Protein AF-A0A0K8UXV3-F1 (afdb_monomer)

Solvent-accessible surface area (backbone atoms only — not comparable to full-atom values): 8127 Å² total; per-residue (Å²): 110,68,68,60,50,54,53,50,56,59,47,46,70,76,39,76,70,48,25,55,53,48,53,57,60,54,45,53,61,51,51,54,52,51,52,59,52,48,75,70,56,81,55,65,67,60,42,52,51,53,52,52,30,51,51,37,36,51,52,16,53,49,28,46,51,49,39,69,76,38,43,70,62,33,51,75,70,74,49,84,51,39,58,59,50,18,57,54,30,41,50,56,19,53,54,47,49,53,39,50,52,54,38,51,50,34,53,70,78,34,72,78,37,47,59,40,87,44,24,41,94,46,59,91,40,88,86,36,56,73,42,74,45,78,46,56,81,88,66,79,74,74,81,79,128

Secondary structure (DSSP, 8-state):
-HHHHHHHHHHHHH-HHHHHHHHHHHHHHHHHHHHHHHTT---HHHHHHHHHHHHHHHHHHHHHHHHHHSHHHHHHTT-TTHHHHHHHHHHHHHHHHHHHHHHHHHHHH-TTSEEEEEEES-TT-TTSEEEEEEEPTT-------

Structure (mmCIF, N/CA/C/O backbone):
data_AF-A0A0K8UXV3-F1
#
_entry.id   AF-A0A0K8UXV3-F1
#
loop_
_atom_site.group_PDB
_atom_site.id
_atom_site.type_symbol
_atom_site.label_atom_id
_atom_site.label_alt_id
_atom_site.label_comp_id
_atom_site.label_asym_id
_atom_site.label_entity_id
_atom_site.label_seq_id
_atom_site.pdbx_PDB_ins_code
_atom_site.Cartn_x
_atom_site.Cartn_y
_atom_site.Cartn_z
_atom_site.occupancy
_atom_site.B_iso_or_equiv
_atom_site.auth_seq_id
_atom_site.auth_comp_id
_atom_site.auth_asym_id
_atom_site.auth_atom_id
_atom_site.pdbx_PDB_model_num
ATOM 1 N N . MET A 1 1 ? 5.144 17.756 8.008 1.00 59.09 1 MET A N 1
ATOM 2 C CA . MET A 1 1 ? 4.073 17.162 7.173 1.00 59.09 1 MET A CA 1
ATOM 3 C C . MET A 1 1 ? 3.484 18.159 6.176 1.00 59.09 1 MET A C 1
ATOM 5 O O . MET A 1 1 ? 3.408 17.823 5.004 1.00 59.09 1 MET A O 1
ATOM 9 N N . PHE A 1 2 ? 3.130 19.387 6.578 1.00 71.75 2 PHE A N 1
ATOM 10 C CA . PHE A 1 2 ? 2.556 20.378 5.649 1.00 71.75 2 PHE A CA 1
ATOM 11 C C . PHE A 1 2 ? 3.561 20.886 4.593 1.00 71.75 2 PHE A C 1
ATOM 13 O O . PHE A 1 2 ? 3.283 20.847 3.400 1.00 71.75 2 PHE A O 1
ATOM 20 N N . LEU A 1 3 ? 4.781 21.252 5.010 1.00 76.12 3 LEU A N 1
ATOM 21 C CA . LEU A 1 3 ? 5.849 21.694 4.095 1.00 76.12 3 LEU A CA 1
ATOM 22 C C . LEU A 1 3 ? 6.266 20.606 3.094 1.00 76.12 3 LEU A C 1
ATOM 24 O O . LEU A 1 3 ? 6.423 20.879 1.908 1.00 76.12 3 LEU A O 1
ATOM 28 N N . SER A 1 4 ? 6.385 19.359 3.558 1.00 72.56 4 SER A N 1
ATOM 29 C CA . SER A 1 4 ? 6.681 18.210 2.697 1.00 72.56 4 SER A CA 1
ATOM 30 C C . SER A 1 4 ? 5.569 17.952 1.675 1.00 72.56 4 SER A C 1
ATOM 32 O O . SER A 1 4 ? 5.870 17.610 0.538 1.00 72.56 4 SER A O 1
ATOM 34 N N . ALA A 1 5 ? 4.300 18.164 2.044 1.00 75.62 5 ALA A N 1
ATOM 35 C CA . ALA A 1 5 ? 3.169 18.013 1.129 1.00 75.62 5 ALA A CA 1
ATOM 36 C C . ALA A 1 5 ? 3.140 19.113 0.053 1.00 75.62 5 ALA A C 1
ATOM 38 O O . ALA A 1 5 ? 2.945 18.809 -1.124 1.00 75.62 5 ALA A O 1
ATOM 39 N N . ILE A 1 6 ? 3.403 20.371 0.430 1.00 83.12 6 ILE A N 1
ATOM 40 C CA . ILE A 1 6 ? 3.497 21.497 -0.515 1.00 83.12 6 ILE A CA 1
ATOM 41 C C . ILE A 1 6 ? 4.640 21.258 -1.510 1.00 83.12 6 ILE A C 1
ATOM 43 O O . ILE A 1 6 ? 4.448 21.376 -2.720 1.00 83.12 6 ILE A O 1
ATOM 47 N N . PHE A 1 7 ? 5.811 20.858 -1.008 1.00 80.19 7 PHE A N 1
ATOM 48 C CA . PHE A 1 7 ? 6.981 20.581 -1.839 1.00 80.19 7 PHE A CA 1
ATOM 49 C C . PHE A 1 7 ? 6.746 19.404 -2.801 1.00 80.19 7 PHE A C 1
ATOM 51 O O . PHE A 1 7 ? 7.007 19.524 -3.997 1.00 80.19 7 PHE A O 1
ATOM 58 N N . ALA A 1 8 ? 6.177 18.295 -2.315 1.00 72.50 8 ALA A N 1
ATOM 59 C CA . ALA A 1 8 ? 5.816 17.145 -3.147 1.00 72.50 8 ALA A CA 1
ATOM 60 C C . ALA A 1 8 ? 4.797 17.507 -4.245 1.00 72.50 8 ALA A C 1
ATOM 62 O O . ALA A 1 8 ? 4.942 17.081 -5.393 1.00 72.50 8 ALA A O 1
ATOM 63 N N . THR A 1 9 ? 3.804 18.339 -3.916 1.00 78.44 9 THR A N 1
ATOM 64 C CA . THR A 1 9 ? 2.789 18.808 -4.874 1.00 78.44 9 THR A CA 1
ATOM 65 C C . THR A 1 9 ? 3.424 19.654 -5.978 1.00 78.44 9 THR A C 1
ATOM 67 O O . THR A 1 9 ? 3.174 19.406 -7.155 1.00 78.44 9 THR A O 1
ATOM 70 N N . GLY A 1 10 ? 4.309 20.595 -5.626 1.00 78.19 10 GLY A N 1
ATOM 71 C CA . GLY A 1 10 ? 5.023 21.415 -6.610 1.00 78.19 10 GLY A CA 1
ATOM 72 C C . GLY A 1 10 ? 5.906 20.586 -7.549 1.00 78.19 10 GLY A C 1
ATOM 73 O O . GLY A 1 10 ? 5.883 20.782 -8.763 1.00 78.19 10 GLY A O 1
ATOM 74 N N . MET A 1 11 ? 6.632 19.599 -7.013 1.00 70.56 11 MET A N 1
ATOM 75 C CA . MET A 1 11 ? 7.481 18.711 -7.818 1.00 70.56 11 MET A CA 1
ATOM 76 C C . MET A 1 11 ? 6.692 17.804 -8.773 1.00 70.56 11 MET A C 1
ATOM 78 O O . MET A 1 11 ? 7.194 17.456 -9.842 1.00 70.56 11 MET A O 1
ATOM 82 N N . SER A 1 12 ? 5.453 17.454 -8.424 1.00 66.12 12 SER A N 1
ATOM 83 C CA . SER A 1 12 ? 4.600 16.581 -9.243 1.00 66.12 12 SER A CA 1
ATOM 84 C C . SER A 1 12 ? 4.141 17.236 -10.557 1.00 66.12 12 SER A C 1
ATOM 86 O O . SER A 1 12 ? 3.736 16.531 -11.478 1.00 66.12 12 SER A O 1
ATOM 88 N N . ILE A 1 13 ? 4.250 18.566 -10.681 1.00 72.94 13 ILE A N 1
ATOM 89 C CA . ILE A 1 13 ? 3.800 19.340 -11.855 1.00 72.94 13 ILE A CA 1
ATOM 90 C C . ILE A 1 13 ? 4.914 19.512 -12.906 1.00 72.94 13 ILE A C 1
ATOM 92 O O . ILE A 1 13 ? 4.632 19.696 -14.087 1.00 72.94 13 ILE A O 1
ATOM 96 N N . TRP A 1 14 ? 6.191 19.437 -12.516 1.00 68.50 14 TRP A N 1
ATOM 97 C CA . TRP A 1 14 ? 7.295 19.872 -13.383 1.00 68.50 14 TRP A CA 1
ATOM 98 C C . TRP A 1 14 ? 7.597 18.911 -14.549 1.00 68.50 14 TRP A C 1
ATOM 100 O O . TRP A 1 14 ? 7.716 19.333 -15.701 1.00 68.50 14 TRP A O 1
ATOM 110 N N . LYS A 1 15 ? 7.730 17.608 -14.281 1.00 71.12 15 LYS A N 1
ATOM 111 C CA . LYS A 1 15 ? 7.954 16.565 -15.298 1.00 71.12 15 LYS A CA 1
ATOM 112 C C . LYS A 1 15 ? 7.303 15.254 -14.837 1.00 71.12 15 LYS A C 1
ATOM 114 O O . LYS A 1 15 ? 7.428 14.924 -13.656 1.00 71.12 15 LYS A O 1
ATOM 119 N N . PRO A 1 16 ? 6.737 14.434 -15.747 1.00 66.44 16 PRO A N 1
ATOM 120 C CA . PRO A 1 16 ? 6.142 13.138 -15.392 1.00 66.44 16 PRO A CA 1
ATOM 121 C C . PRO A 1 16 ? 7.119 12.201 -14.667 1.00 66.44 16 PRO A C 1
ATOM 123 O O . PRO A 1 16 ? 6.735 11.462 -13.765 1.00 66.44 16 PRO A O 1
ATOM 126 N N . ILE A 1 17 ? 8.405 12.283 -15.025 1.00 72.62 17 ILE A N 1
ATOM 127 C CA . ILE A 1 17 ? 9.485 11.536 -14.372 1.00 72.62 17 ILE A CA 1
ATOM 128 C C . ILE A 1 17 ? 9.627 11.923 -12.898 1.00 72.62 17 ILE A C 1
ATOM 130 O O . ILE A 1 17 ? 9.732 11.041 -12.052 1.00 72.62 17 ILE A O 1
ATOM 134 N N . VAL A 1 18 ? 9.593 13.218 -12.577 1.00 76.44 18 VAL A N 1
ATOM 135 C CA . VAL A 1 18 ? 9.758 13.697 -11.196 1.00 76.44 18 VAL A CA 1
ATOM 136 C C . VAL A 1 18 ? 8.581 13.239 -10.339 1.00 76.44 18 VAL A C 1
ATOM 138 O O . VAL A 1 18 ? 8.794 12.739 -9.239 1.00 76.44 18 VAL A O 1
ATOM 141 N N . ASN A 1 19 ? 7.359 13.307 -10.873 1.00 79.00 19 ASN A N 1
ATOM 142 C CA . ASN A 1 19 ? 6.158 12.822 -10.193 1.00 79.00 19 ASN A CA 1
ATOM 143 C C . ASN A 1 19 ? 6.282 11.350 -9.753 1.00 79.00 19 ASN A C 1
ATOM 145 O O . ASN A 1 19 ? 5.970 11.020 -8.613 1.00 79.00 19 ASN A O 1
ATOM 149 N N . ALA A 1 20 ? 6.806 10.470 -10.616 1.00 78.88 20 ALA A N 1
ATOM 150 C CA . ALA A 1 20 ? 6.982 9.057 -10.275 1.00 78.88 20 ALA A CA 1
ATOM 151 C C . ALA A 1 20 ? 7.956 8.854 -9.099 1.00 78.88 20 ALA A C 1
ATOM 153 O O . ALA A 1 20 ? 7.663 8.093 -8.178 1.00 78.88 20 ALA A O 1
ATOM 154 N N . PHE A 1 21 ? 9.085 9.570 -9.084 1.00 82.81 21 PHE A N 1
ATOM 155 C CA . PHE A 1 21 ? 10.048 9.491 -7.981 1.00 82.81 21 PHE A CA 1
ATOM 156 C C . PHE A 1 21 ? 9.487 10.058 -6.676 1.00 82.81 21 PHE A C 1
ATOM 158 O O . PHE A 1 21 ? 9.684 9.462 -5.619 1.00 82.81 21 PHE A O 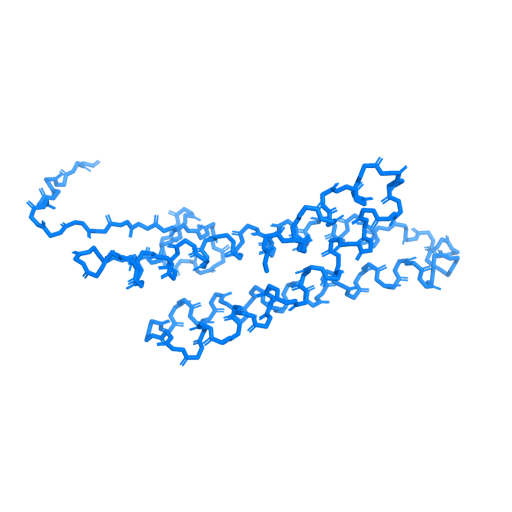1
ATOM 165 N N . VAL A 1 22 ? 8.752 11.169 -6.743 1.00 82.88 22 VAL A N 1
ATOM 166 C CA . VAL A 1 22 ? 8.087 11.758 -5.575 1.00 82.88 22 VAL A CA 1
ATOM 167 C C . VAL A 1 22 ? 7.033 10.808 -5.016 1.00 82.88 22 VAL A C 1
ATOM 169 O O . VAL A 1 22 ? 6.998 10.590 -3.807 1.00 82.88 22 VAL A O 1
ATOM 172 N N . LEU A 1 23 ? 6.223 10.187 -5.875 1.00 81.62 23 LEU A N 1
ATOM 173 C CA . LEU A 1 23 ? 5.219 9.207 -5.470 1.00 81.62 23 LEU A CA 1
ATOM 174 C C . LEU A 1 23 ? 5.858 8.006 -4.758 1.00 81.62 23 LEU A C 1
ATOM 176 O O . LEU A 1 23 ? 5.395 7.610 -3.689 1.00 81.62 23 LEU A O 1
ATOM 180 N N . MET A 1 24 ? 6.942 7.448 -5.308 1.00 85.31 24 MET A N 1
ATOM 181 C CA . MET A 1 24 ? 7.647 6.322 -4.682 1.00 85.31 24 MET A CA 1
ATOM 182 C C . MET A 1 24 ? 8.314 6.726 -3.364 1.00 85.31 24 MET A C 1
ATOM 184 O O . MET A 1 24 ? 8.211 5.999 -2.375 1.00 85.31 24 MET A O 1
ATOM 188 N N . ALA A 1 25 ? 8.929 7.910 -3.314 1.00 86.31 25 ALA A N 1
ATOM 189 C CA . ALA A 1 25 ? 9.544 8.441 -2.103 1.00 86.31 25 ALA A CA 1
ATOM 190 C C . ALA A 1 25 ? 8.515 8.695 -0.994 1.00 86.31 25 ALA A C 1
ATOM 192 O O . ALA A 1 25 ? 8.792 8.390 0.160 1.00 86.31 25 ALA A O 1
ATOM 193 N N . MET A 1 26 ? 7.326 9.203 -1.334 1.00 85.50 26 MET A N 1
ATOM 194 C CA . MET A 1 26 ? 6.219 9.416 -0.393 1.00 85.50 26 MET A CA 1
ATOM 195 C C . MET A 1 26 ? 5.515 8.113 0.004 1.00 85.50 26 MET A C 1
ATOM 197 O O . MET A 1 26 ? 4.928 8.043 1.082 1.00 85.50 26 MET A O 1
ATOM 201 N N . GLY A 1 27 ? 5.615 7.058 -0.808 1.00 87.44 27 GLY A N 1
ATOM 202 C CA . GLY A 1 27 ? 5.141 5.723 -0.447 1.00 87.44 27 GLY A CA 1
ATOM 203 C C . GLY A 1 27 ? 5.842 5.176 0.799 1.00 87.44 27 GLY A C 1
ATOM 204 O O . GLY A 1 27 ? 5.181 4.661 1.694 1.00 87.44 27 GLY A O 1
ATOM 205 N N . VAL A 1 28 ? 7.160 5.357 0.917 1.00 89.19 28 VAL A N 1
ATOM 206 C CA . VAL A 1 28 ? 7.954 4.860 2.058 1.00 89.19 28 VAL A CA 1
ATOM 207 C C . VAL A 1 28 ? 7.466 5.383 3.423 1.00 89.19 28 VAL A C 1
ATOM 209 O O . VAL A 1 28 ? 7.145 4.554 4.277 1.00 89.19 28 VAL A O 1
ATOM 212 N N . PRO A 1 29 ? 7.362 6.704 3.683 1.00 91.25 29 PRO A N 1
ATOM 213 C CA . PRO A 1 29 ? 6.869 7.205 4.961 1.00 91.25 29 PRO A CA 1
ATOM 214 C C . PRO A 1 29 ? 5.415 6.797 5.220 1.00 91.25 29 PRO A C 1
ATOM 216 O O . PRO A 1 29 ? 5.086 6.489 6.364 1.00 91.25 29 PRO A O 1
ATOM 219 N N . THR A 1 30 ? 4.569 6.713 4.186 1.00 91.19 30 THR A N 1
ATOM 220 C CA . THR A 1 30 ? 3.201 6.188 4.321 1.00 91.19 30 THR A CA 1
ATOM 221 C C . THR A 1 30 ? 3.211 4.736 4.799 1.00 91.19 30 THR A C 1
ATOM 223 O O . THR A 1 30 ? 2.523 4.402 5.759 1.00 91.19 30 THR A O 1
ATOM 226 N N . MET A 1 31 ? 4.042 3.870 4.217 1.00 92.94 31 MET A N 1
ATOM 227 C CA . MET A 1 31 ? 4.137 2.471 4.645 1.00 92.94 31 MET A CA 1
ATOM 228 C C . MET A 1 31 ? 4.727 2.328 6.054 1.00 92.94 31 MET A C 1
ATOM 230 O O . MET A 1 31 ? 4.263 1.490 6.825 1.00 92.94 31 MET A O 1
ATOM 234 N N . ILE A 1 32 ? 5.691 3.174 6.435 1.00 92.44 32 ILE A N 1
ATOM 235 C CA . ILE A 1 32 ? 6.228 3.216 7.806 1.00 92.44 32 ILE A CA 1
ATOM 236 C C . ILE A 1 32 ? 5.133 3.605 8.803 1.00 92.44 32 ILE A C 1
ATOM 238 O O . ILE A 1 32 ? 4.993 2.967 9.846 1.00 92.44 32 ILE A O 1
ATOM 242 N N . MET A 1 33 ? 4.350 4.642 8.501 1.00 93.06 33 MET A N 1
ATOM 243 C CA . MET A 1 33 ? 3.227 5.048 9.345 1.00 93.06 33 MET A CA 1
ATOM 244 C C . MET A 1 33 ? 2.181 3.933 9.447 1.00 93.06 33 MET A C 1
ATOM 246 O O . MET A 1 33 ? 1.784 3.582 10.555 1.00 93.06 33 MET A O 1
ATOM 250 N N . MET A 1 34 ? 1.808 3.317 8.323 1.00 94.12 34 MET A N 1
ATOM 251 C CA . MET A 1 34 ? 0.873 2.192 8.297 1.00 94.12 34 MET A CA 1
ATOM 252 C C . MET A 1 34 ? 1.371 1.020 9.149 1.00 94.12 34 MET A C 1
ATOM 254 O O . MET A 1 34 ? 0.598 0.451 9.913 1.00 94.12 34 MET A O 1
ATOM 258 N N . TYR A 1 35 ? 2.662 0.681 9.073 1.00 93.81 35 TYR A N 1
ATOM 259 C CA . TYR A 1 35 ? 3.259 -0.360 9.908 1.00 93.81 35 TYR A CA 1
ATOM 260 C C . TYR A 1 35 ? 3.119 -0.042 11.401 1.00 93.81 35 TYR A C 1
ATOM 262 O O . TYR A 1 35 ? 2.761 -0.920 12.181 1.00 93.81 35 TYR A O 1
ATOM 270 N N . ARG A 1 36 ? 3.353 1.211 11.813 1.00 93.81 36 ARG A N 1
ATOM 271 C CA . ARG A 1 36 ? 3.217 1.621 13.221 1.00 93.81 36 ARG A CA 1
ATOM 272 C C . ARG A 1 36 ? 1.774 1.546 13.714 1.00 93.81 36 ARG A C 1
ATOM 274 O O . ARG A 1 36 ? 1.569 1.108 14.842 1.00 93.81 36 ARG A O 1
ATOM 281 N N . GLU A 1 37 ? 0.802 1.929 12.889 1.00 93.50 37 GLU A N 1
ATOM 282 C CA . GLU A 1 37 ? -0.614 1.795 13.253 1.00 93.50 37 GLU A CA 1
ATOM 283 C C . GLU A 1 37 ? -1.053 0.327 13.290 1.00 93.50 37 GLU A C 1
ATOM 285 O O . GLU A 1 37 ? -1.708 -0.094 14.240 1.00 93.50 37 GLU A O 1
ATOM 290 N N . LEU A 1 38 ? -0.586 -0.507 12.355 1.00 93.50 38 LEU A N 1
ATOM 291 C CA . LEU A 1 38 ? -0.861 -1.949 12.351 1.00 93.50 38 LEU A CA 1
ATOM 292 C C . LEU A 1 38 ? -0.411 -2.661 13.634 1.00 93.50 38 LEU A C 1
ATOM 294 O O . LEU A 1 38 ? -1.073 -3.602 14.056 1.00 93.50 38 LEU A O 1
ATOM 298 N N . GLN A 1 39 ? 0.674 -2.216 14.275 1.00 92.12 39 GLN A N 1
ATOM 299 C CA . GLN A 1 39 ? 1.132 -2.781 15.555 1.00 92.12 39 GLN A CA 1
ATOM 300 C C . GLN A 1 39 ? 0.191 -2.470 16.732 1.00 92.12 39 GLN A C 1
ATOM 302 O O . GLN A 1 39 ? 0.258 -3.137 17.761 1.00 92.12 39 GLN A O 1
ATOM 307 N N . ARG A 1 40 ? -0.666 -1.450 16.612 1.00 90.75 40 ARG A N 1
ATOM 308 C CA . ARG A 1 40 ? -1.614 -1.033 17.662 1.00 90.75 40 ARG A CA 1
ATOM 309 C C . ARG A 1 40 ? -3.007 -1.628 17.478 1.00 90.75 40 ARG A C 1
ATOM 311 O O . ARG A 1 40 ? -3.777 -1.690 18.435 1.00 90.75 40 ARG A O 1
ATOM 318 N N . VAL A 1 41 ? -3.320 -2.059 16.260 1.00 90.94 41 VAL A N 1
ATOM 319 C CA . VAL A 1 41 ? -4.614 -2.628 15.884 1.00 90.94 41 VAL A CA 1
ATOM 320 C C . VAL A 1 41 ? -4.882 -3.921 16.646 1.00 90.94 41 VAL A C 1
ATOM 322 O O . VAL A 1 41 ? -4.066 -4.840 16.666 1.00 90.94 41 VAL A O 1
ATOM 325 N N . AR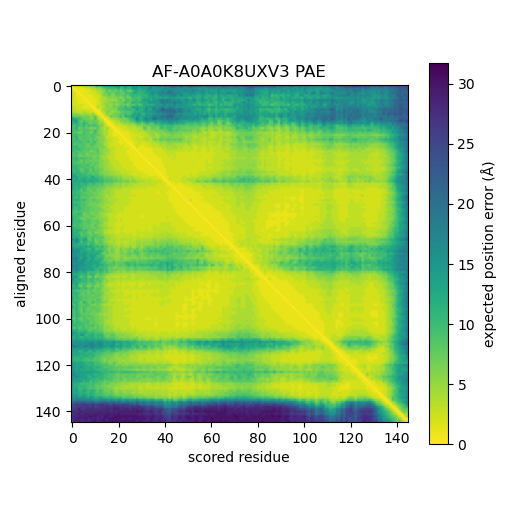G A 1 42 ? -6.081 -4.020 17.223 1.00 88.06 42 ARG A N 1
ATOM 326 C CA . ARG A 1 42 ? -6.559 -5.243 17.887 1.00 88.06 42 ARG A CA 1
ATOM 327 C C . ARG A 1 42 ? -7.273 -6.200 16.931 1.00 88.06 42 ARG A C 1
ATOM 329 O O . ARG A 1 42 ? -7.250 -7.410 17.149 1.00 88.06 42 ARG A O 1
ATOM 336 N N . ASP A 1 43 ? -7.900 -5.672 15.879 1.00 91.38 43 ASP A N 1
ATOM 337 C CA . ASP A 1 43 ? -8.616 -6.476 14.887 1.00 91.38 43 ASP A CA 1
ATOM 338 C C . ASP A 1 43 ? -7.640 -7.207 13.946 1.00 91.38 43 ASP A C 1
ATOM 340 O O . ASP A 1 43 ? -7.011 -6.626 13.057 1.00 91.38 43 ASP A O 1
ATOM 344 N N . GLN A 1 44 ? -7.556 -8.528 14.111 1.00 92.62 44 GLN A N 1
ATOM 345 C CA . GLN A 1 44 ? -6.720 -9.409 13.291 1.00 92.62 44 GLN A CA 1
ATOM 346 C C . GLN A 1 44 ? -7.050 -9.343 11.796 1.00 92.62 44 GLN A C 1
ATOM 348 O O . GLN A 1 44 ? -6.193 -9.605 10.951 1.00 92.62 44 GLN A O 1
ATOM 353 N N . ARG A 1 45 ? -8.289 -9.000 11.445 1.00 92.56 45 ARG A N 1
ATOM 354 C CA . ARG A 1 45 ? -8.722 -8.861 10.058 1.00 92.56 45 ARG A CA 1
ATOM 355 C C . ARG A 1 45 ? -8.059 -7.671 9.380 1.00 92.56 45 ARG A C 1
ATOM 357 O O . ARG A 1 45 ? -7.529 -7.799 8.277 1.00 92.56 45 ARG A O 1
ATOM 364 N N . VAL A 1 46 ? -8.053 -6.535 10.069 1.00 94.31 46 VAL A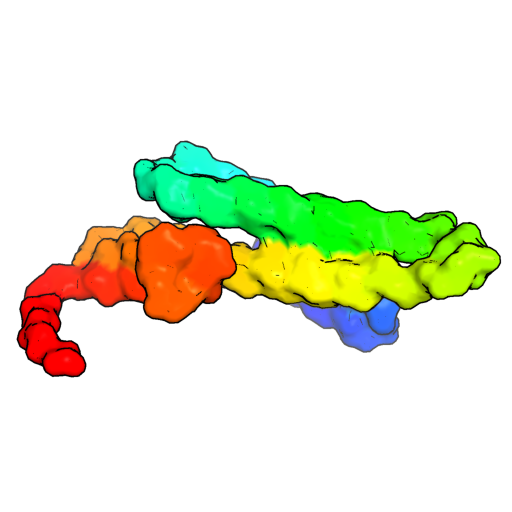 N 1
ATOM 365 C CA . VAL A 1 46 ? -7.389 -5.303 9.632 1.00 94.31 46 VAL A CA 1
ATOM 366 C C . VAL A 1 46 ? -5.882 -5.530 9.549 1.00 94.31 46 VAL A C 1
ATOM 368 O O . VAL A 1 46 ? -5.259 -5.148 8.558 1.00 94.31 46 VAL A O 1
ATOM 371 N N . TYR A 1 47 ? -5.314 -6.256 10.519 1.00 95.19 47 TYR A N 1
ATOM 372 C CA . TYR A 1 47 ? -3.903 -6.641 10.501 1.00 95.19 47 TYR A CA 1
ATOM 373 C C . TYR A 1 47 ? -3.523 -7.448 9.246 1.00 95.19 47 TYR A C 1
ATOM 375 O O . TYR A 1 47 ? -2.583 -7.092 8.530 1.00 95.19 47 TYR A O 1
ATOM 383 N N . ARG A 1 48 ? -4.290 -8.499 8.913 1.00 94.88 48 ARG A N 1
ATOM 384 C CA . ARG A 1 48 ? -4.066 -9.303 7.696 1.00 94.88 48 ARG A CA 1
ATOM 385 C C . ARG A 1 48 ? -4.207 -8.480 6.417 1.00 94.88 48 ARG A C 1
ATOM 387 O O . ARG A 1 48 ? -3.419 -8.674 5.489 1.00 94.88 48 ARG A O 1
ATOM 394 N N . LEU A 1 49 ? -5.180 -7.568 6.356 1.00 95.44 49 LEU A N 1
ATOM 395 C CA . LEU A 1 49 ? -5.349 -6.676 5.209 1.00 95.44 49 LEU A CA 1
ATOM 396 C C . LEU A 1 49 ? -4.132 -5.755 5.032 1.00 95.44 49 LEU A C 1
ATOM 398 O O . LEU A 1 49 ? -3.637 -5.618 3.916 1.00 95.44 49 LEU A O 1
ATOM 402 N N . GLY A 1 50 ? -3.604 -5.195 6.122 1.00 95.06 50 GLY A N 1
ATOM 403 C CA . GLY A 1 50 ? -2.379 -4.392 6.104 1.00 95.06 50 GLY A CA 1
ATOM 404 C C . GLY A 1 50 ? -1.147 -5.159 5.627 1.00 95.06 50 GLY A C 1
ATOM 405 O O . GLY A 1 50 ? -0.364 -4.640 4.827 1.00 95.06 50 GLY A O 1
ATOM 406 N N . LEU A 1 51 ? -0.998 -6.420 6.040 1.00 95.56 51 LEU A N 1
ATOM 407 C CA . LEU A 1 51 ? 0.095 -7.272 5.569 1.00 95.56 51 LEU A CA 1
ATOM 408 C C . LEU A 1 51 ? -0.010 -7.551 4.062 1.00 95.56 51 LEU A C 1
ATOM 410 O O . LEU A 1 51 ? 0.972 -7.393 3.337 1.00 95.56 51 LEU A O 1
ATOM 414 N N . ARG A 1 52 ? -1.208 -7.900 3.572 1.00 95.06 52 ARG A N 1
ATOM 415 C CA . ARG A 1 52 ? -1.461 -8.102 2.133 1.00 95.06 52 ARG A CA 1
ATOM 416 C C . ARG A 1 52 ? -1.214 -6.826 1.338 1.00 95.06 52 ARG A C 1
ATOM 418 O O . ARG A 1 52 ? -0.560 -6.880 0.304 1.00 95.06 52 ARG A O 1
ATOM 425 N N . CYS A 1 53 ? -1.675 -5.686 1.843 1.00 95.94 53 CYS A N 1
ATOM 426 C CA . CYS A 1 53 ? -1.421 -4.380 1.246 1.00 95.94 53 CYS A CA 1
ATOM 427 C C . CYS A 1 53 ? 0.082 -4.105 1.112 1.00 95.94 53 CYS A C 1
ATOM 429 O O . CYS A 1 53 ? 0.544 -3.679 0.056 1.00 95.94 53 CYS A O 1
ATOM 431 N N . THR A 1 54 ? 0.854 -4.406 2.160 1.00 95.38 54 THR A N 1
ATOM 432 C CA . THR A 1 54 ? 2.316 -4.261 2.151 1.00 95.38 54 THR A CA 1
ATOM 433 C C . THR A 1 54 ? 2.966 -5.171 1.118 1.00 95.38 54 THR A C 1
ATOM 435 O O . THR A 1 54 ? 3.813 -4.716 0.355 1.00 95.38 54 THR A O 1
ATOM 438 N N . ALA A 1 55 ? 2.541 -6.432 1.041 1.00 96.25 55 ALA A N 1
ATOM 439 C CA . ALA A 1 55 ? 3.051 -7.372 0.049 1.00 96.25 55 ALA A CA 1
ATOM 440 C C . ALA A 1 55 ? 2.755 -6.908 -1.388 1.00 96.25 55 ALA A C 1
ATOM 442 O O . ALA A 1 55 ? 3.660 -6.880 -2.218 1.00 96.25 55 ALA A O 1
ATOM 443 N N . VAL A 1 56 ? 1.521 -6.479 -1.675 1.00 96.31 56 VAL A N 1
ATOM 444 C CA . VAL A 1 56 ? 1.134 -5.967 -3.002 1.00 96.31 56 VAL A CA 1
ATOM 445 C C . VAL A 1 56 ? 1.918 -4.702 -3.357 1.00 96.31 56 VAL A C 1
ATOM 447 O O . VAL A 1 56 ? 2.386 -4.569 -4.485 1.00 96.31 56 VAL A O 1
ATOM 450 N N . TRP A 1 57 ? 2.124 -3.797 -2.397 1.00 96.06 57 TRP A N 1
ATOM 451 C CA . TRP A 1 57 ? 2.951 -2.608 -2.599 1.00 96.06 57 TRP A CA 1
ATOM 452 C C . TRP A 1 57 ? 4.410 -2.963 -2.921 1.00 96.06 57 TRP A C 1
ATOM 454 O O .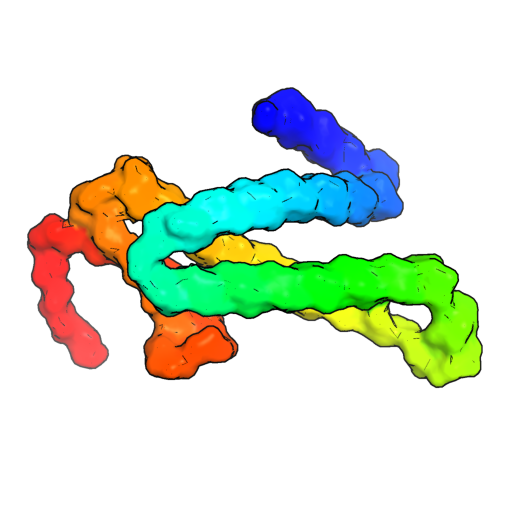 TRP A 1 57 ? 4.974 -2.401 -3.857 1.00 96.06 57 TRP A O 1
ATOM 464 N N . LEU A 1 58 ? 5.009 -3.929 -2.214 1.00 95.69 58 LEU A N 1
ATOM 465 C CA . LEU A 1 58 ? 6.370 -4.400 -2.503 1.00 95.69 58 LEU A CA 1
ATOM 466 C C . LEU A 1 58 ? 6.482 -4.997 -3.911 1.00 95.69 58 LEU A C 1
ATOM 468 O O . LEU A 1 58 ? 7.443 -4.702 -4.619 1.00 95.69 58 LEU A O 1
ATOM 472 N N . VAL A 1 59 ? 5.490 -5.784 -4.339 1.00 96.31 59 VAL A N 1
ATOM 473 C CA . VAL A 1 59 ? 5.429 -6.324 -5.708 1.00 96.31 59 VAL A CA 1
ATOM 474 C C . VAL A 1 59 ? 5.312 -5.196 -6.733 1.00 96.31 59 VAL A C 1
ATOM 476 O O . VAL A 1 59 ? 6.019 -5.219 -7.736 1.00 96.31 59 VAL A O 1
ATOM 479 N N . ALA A 1 60 ? 4.491 -4.174 -6.470 1.00 95.06 60 ALA A N 1
ATOM 480 C CA . ALA A 1 60 ? 4.405 -3.004 -7.339 1.00 95.06 60 ALA A CA 1
ATOM 481 C C . ALA A 1 60 ? 5.776 -2.319 -7.471 1.00 95.06 60 ALA A C 1
ATOM 483 O O . ALA A 1 60 ? 6.272 -2.136 -8.581 1.00 95.06 60 ALA A O 1
ATOM 484 N N . VAL A 1 61 ? 6.425 -1.990 -6.350 1.00 93.50 61 VAL A N 1
ATOM 485 C CA . VAL A 1 61 ? 7.754 -1.358 -6.346 1.00 93.50 61 VAL A CA 1
ATOM 486 C C . VAL A 1 61 ? 8.770 -2.214 -7.103 1.00 93.50 61 VAL A C 1
ATOM 488 O O . VAL A 1 61 ? 9.527 -1.684 -7.913 1.00 93.50 61 VAL A O 1
ATOM 491 N N . PHE A 1 62 ? 8.748 -3.534 -6.909 1.00 94.19 62 PHE A N 1
ATOM 492 C CA . PHE A 1 62 ? 9.595 -4.461 -7.652 1.00 94.19 62 PHE A CA 1
ATOM 493 C C . PHE A 1 62 ? 9.346 -4.385 -9.165 1.00 94.19 62 PHE A C 1
ATOM 495 O O . PHE A 1 62 ? 10.302 -4.222 -9.920 1.00 94.19 62 PHE A O 1
ATOM 502 N N . CYS A 1 63 ? 8.085 -4.429 -9.614 1.00 93.12 63 CYS A N 1
ATOM 503 C CA . CYS A 1 63 ? 7.737 -4.276 -11.030 1.00 93.12 63 CYS A CA 1
ATOM 504 C C . CYS A 1 63 ? 8.253 -2.952 -11.605 1.00 93.12 63 CYS A C 1
ATOM 506 O O . CYS A 1 63 ? 8.827 -2.955 -12.688 1.00 93.12 63 CYS A O 1
ATOM 508 N N . TRP A 1 64 ? 8.106 -1.845 -10.874 1.00 92.00 64 TRP A N 1
ATOM 509 C CA . TRP A 1 64 ? 8.559 -0.523 -11.316 1.00 92.00 64 TRP A CA 1
ATOM 510 C C . TRP A 1 64 ? 10.084 -0.421 -11.439 1.00 92.00 64 TRP A C 1
ATOM 512 O O . TRP A 1 64 ? 10.589 0.070 -12.448 1.00 92.00 64 TRP A O 1
ATOM 522 N N . ILE A 1 65 ? 10.828 -0.910 -10.438 1.00 91.94 65 ILE A N 1
ATOM 523 C CA . ILE A 1 65 ? 12.299 -0.920 -10.473 1.00 91.94 65 ILE A CA 1
ATOM 524 C C . ILE A 1 65 ? 12.782 -1.806 -11.623 1.00 91.94 65 ILE A C 1
ATOM 526 O O . ILE A 1 65 ? 13.653 -1.403 -12.392 1.00 91.94 65 ILE A O 1
ATOM 530 N N . ASN A 1 66 ? 12.207 -3.000 -11.756 1.00 91.94 66 ASN A N 1
ATOM 531 C CA . ASN A 1 66 ? 12.610 -3.981 -12.753 1.00 91.94 66 ASN A CA 1
ATOM 532 C C . ASN A 1 66 ? 12.321 -3.509 -14.191 1.00 91.94 66 ASN A C 1
ATOM 534 O O . ASN A 1 66 ? 13.170 -3.669 -15.064 1.00 91.94 66 ASN A O 1
ATOM 538 N N . ASP A 1 67 ? 11.172 -2.868 -14.420 1.00 89.06 67 ASP A N 1
ATOM 539 C CA . ASP A 1 67 ? 10.814 -2.226 -15.693 1.00 89.06 67 ASP A CA 1
ATOM 540 C C . ASP A 1 67 ? 11.838 -1.148 -16.086 1.00 89.06 67 ASP A C 1
ATOM 542 O O . ASP A 1 67 ? 12.315 -1.109 -17.216 1.00 89.06 67 ASP A O 1
ATOM 546 N N . ARG A 1 68 ? 12.256 -0.313 -15.124 1.00 87.12 68 ARG A N 1
ATOM 547 C CA . ARG A 1 68 ? 13.209 0.781 -15.361 1.00 87.12 68 ARG A CA 1
ATOM 548 C C . ARG A 1 68 ? 14.642 0.293 -15.589 1.00 87.12 68 ARG A C 1
ATOM 550 O O . ARG A 1 68 ? 15.334 0.844 -16.440 1.00 87.12 68 ARG A O 1
ATOM 557 N N . MET A 1 69 ? 15.092 -0.690 -14.809 1.00 89.94 69 MET A N 1
ATOM 558 C CA . MET A 1 69 ? 16.479 -1.177 -14.813 1.00 89.94 69 MET A CA 1
ATOM 559 C C . MET A 1 69 ? 16.767 -2.147 -15.960 1.00 89.94 69 MET A C 1
ATOM 561 O O . MET A 1 69 ? 17.887 -2.180 -16.458 1.00 89.94 69 MET A O 1
ATOM 565 N N . PHE A 1 70 ? 15.771 -2.928 -16.380 1.00 89.69 70 PHE A N 1
ATOM 566 C CA . PHE A 1 70 ? 15.937 -4.007 -17.358 1.00 89.69 70 PHE A CA 1
ATOM 567 C C . PHE A 1 70 ? 15.057 -3.818 -18.599 1.00 89.69 70 PHE A C 1
ATOM 569 O O . PHE A 1 70 ? 14.758 -4.789 -19.289 1.00 89.69 70 PHE A O 1
ATOM 576 N N . CYS A 1 71 ? 14.642 -2.580 -18.891 1.00 86.06 71 CYS A N 1
ATOM 577 C CA . CYS A 1 71 ? 13.775 -2.238 -20.025 1.00 86.06 71 CYS A CA 1
ATOM 578 C C . CYS A 1 71 ? 14.234 -2.901 -21.337 1.00 86.06 71 CYS A C 1
ATOM 580 O O . CYS A 1 71 ? 13.444 -3.563 -22.008 1.00 86.06 71 CYS A O 1
ATOM 582 N N . ASP A 1 72 ? 15.530 -2.810 -21.653 1.00 85.81 72 ASP A N 1
ATOM 583 C CA . ASP A 1 72 ? 16.095 -3.379 -22.882 1.00 85.81 72 ASP A CA 1
ATOM 584 C C . ASP A 1 72 ? 16.012 -4.913 -22.907 1.00 85.81 72 ASP A C 1
ATOM 586 O O . ASP A 1 72 ? 15.700 -5.500 -23.942 1.00 85.81 72 ASP A O 1
ATOM 590 N N . ALA A 1 73 ? 16.217 -5.573 -21.763 1.00 88.25 73 ALA A N 1
ATOM 591 C CA . ALA A 1 73 ? 16.112 -7.027 -21.647 1.00 88.25 73 ALA A CA 1
ATOM 592 C C . ALA A 1 73 ? 14.660 -7.509 -21.801 1.00 88.25 73 ALA A C 1
ATOM 594 O O . ALA A 1 73 ? 14.403 -8.479 -22.512 1.00 88.25 73 ALA A O 1
ATOM 595 N N . TRP A 1 74 ? 13.702 -6.809 -21.184 1.00 89.50 74 TRP A N 1
ATOM 596 C CA . TRP A 1 74 ? 12.273 -7.110 -21.316 1.00 89.50 74 TRP A CA 1
ATOM 597 C C . TRP A 1 74 ? 11.762 -6.854 -22.735 1.00 89.50 74 TRP A C 1
ATOM 599 O O . TRP A 1 74 ? 10.981 -7.647 -23.260 1.00 89.50 74 TRP A O 1
ATOM 609 N N . SER A 1 75 ? 12.244 -5.791 -23.381 1.00 87.56 75 SER A N 1
ATOM 610 C CA . SER A 1 75 ? 11.951 -5.494 -24.784 1.00 87.56 75 SER A CA 1
ATOM 611 C C . SER A 1 75 ? 12.518 -6.570 -25.718 1.00 87.56 75 SER A C 1
ATOM 613 O O . SER A 1 75 ? 11.809 -7.054 -26.598 1.00 87.56 75 SER A O 1
ATOM 615 N N . ALA A 1 76 ? 13.746 -7.041 -25.466 1.00 90.69 76 ALA A N 1
ATOM 616 C CA . ALA A 1 76 ? 14.385 -8.094 -26.257 1.00 90.69 76 ALA A CA 1
ATOM 617 C C . ALA A 1 76 ? 13.618 -9.430 -26.241 1.00 90.69 76 ALA A C 1
ATOM 619 O O . ALA A 1 76 ? 13.671 -10.176 -27.217 1.00 90.69 76 ALA A O 1
ATOM 620 N N . ILE A 1 77 ? 12.876 -9.723 -25.166 1.00 91.56 77 ILE A N 1
ATOM 621 C CA . ILE A 1 77 ? 12.017 -10.915 -25.062 1.00 91.56 77 ILE A CA 1
ATOM 622 C C . ILE A 1 77 ? 10.530 -10.633 -25.347 1.00 91.56 77 ILE A C 1
ATOM 624 O O . ILE A 1 77 ? 9.687 -11.488 -25.086 1.00 91.56 77 ILE A O 1
ATOM 628 N N . ASN A 1 78 ? 10.192 -9.458 -25.895 1.00 89.62 78 ASN A N 1
ATOM 629 C CA . ASN A 1 78 ? 8.823 -9.021 -26.209 1.00 89.62 78 ASN A CA 1
ATOM 630 C C . ASN A 1 78 ? 7.864 -8.984 -24.997 1.00 89.62 78 ASN A C 1
ATOM 632 O O . ASN A 1 78 ? 6.674 -9.279 -25.124 1.00 89.62 78 ASN A O 1
ATOM 636 N N . PHE A 1 79 ? 8.359 -8.593 -23.818 1.00 88.75 79 PHE A N 1
ATOM 637 C CA . PHE A 1 79 ? 7.579 -8.518 -22.576 1.00 88.75 79 PHE A CA 1
ATOM 638 C C . PHE A 1 79 ? 7.498 -7.093 -21.974 1.00 88.75 79 PHE A C 1
ATOM 640 O O . PHE A 1 79 ? 7.957 -6.861 -20.857 1.00 88.75 79 PHE A O 1
ATOM 647 N N . PRO A 1 80 ? 6.875 -6.105 -22.646 1.00 86.56 80 PRO A N 1
ATOM 648 C CA . PRO A 1 80 ? 6.761 -4.730 -22.140 1.00 86.56 80 PRO A CA 1
ATOM 649 C C . PRO A 1 80 ? 5.578 -4.526 -21.162 1.00 86.56 80 PRO A C 1
ATOM 651 O O . PRO A 1 80 ? 4.933 -3.480 -21.165 1.00 86.56 80 PRO A O 1
ATOM 654 N N . TYR A 1 81 ? 5.232 -5.529 -20.344 1.00 88.38 81 TYR A N 1
ATOM 655 C CA . TYR A 1 81 ? 4.016 -5.505 -19.507 1.00 88.38 81 TYR A CA 1
ATOM 656 C C . TYR A 1 81 ? 4.256 -5.122 -18.042 1.00 88.38 81 TYR A C 1
ATOM 658 O O . TYR A 1 81 ? 3.298 -4.851 -17.316 1.00 88.38 81 TYR A O 1
ATOM 666 N N . LEU A 1 82 ? 5.513 -5.070 -17.592 1.00 89.44 82 LEU A N 1
ATOM 667 C CA . LEU A 1 82 ? 5.851 -4.798 -16.190 1.00 89.44 82 LEU A CA 1
ATOM 668 C C . LEU A 1 82 ? 5.347 -3.438 -15.712 1.00 89.44 82 LEU A C 1
ATOM 670 O O . LEU A 1 82 ? 4.802 -3.344 -14.612 1.00 89.44 82 LEU A O 1
ATOM 674 N N . HIS A 1 83 ? 5.448 -2.412 -16.557 1.00 89.25 83 HIS A N 1
ATOM 675 C CA . HIS A 1 83 ? 4.851 -1.112 -16.279 1.00 89.25 83 HIS A CA 1
ATOM 676 C C . HIS A 1 83 ? 3.329 -1.193 -16.070 1.00 89.25 83 HIS A C 1
ATOM 678 O O . HIS A 1 83 ? 2.785 -0.587 -15.148 1.00 89.25 83 HIS A O 1
ATOM 684 N N . GLY A 1 84 ? 2.626 -1.975 -16.896 1.00 90.56 84 GLY A N 1
ATOM 685 C CA . GLY A 1 84 ? 1.187 -2.207 -16.750 1.00 90.56 84 GLY A CA 1
ATOM 686 C C . GLY A 1 84 ? 0.845 -2.918 -15.439 1.00 90.56 84 GLY A C 1
ATOM 687 O O . GLY A 1 84 ? -0.077 -2.513 -14.732 1.00 90.56 84 GLY A O 1
ATOM 688 N N . PHE A 1 85 ? 1.633 -3.926 -15.060 1.00 93.69 85 PHE A N 1
ATOM 689 C CA . PHE A 1 85 ? 1.479 -4.601 -13.772 1.00 93.69 85 PHE A CA 1
ATOM 690 C C . PHE A 1 85 ? 1.722 -3.672 -12.586 1.00 93.69 85 PHE A C 1
ATOM 692 O O . PHE A 1 85 ? 0.979 -3.749 -11.607 1.00 93.69 85 PHE A O 1
ATOM 699 N N . TRP A 1 86 ? 2.686 -2.752 -12.683 1.00 94.06 86 TRP A N 1
ATOM 700 C CA . TRP A 1 86 ? 2.875 -1.731 -11.657 1.00 94.06 86 TRP A CA 1
ATOM 701 C C . TRP A 1 86 ? 1.594 -0.928 -11.412 1.00 94.06 86 TRP A C 1
ATOM 703 O O . TRP A 1 86 ? 1.179 -0.833 -10.259 1.00 94.06 86 TRP A O 1
ATOM 713 N N . HIS A 1 87 ? 0.931 -0.422 -12.463 1.00 93.19 87 HIS A N 1
ATOM 714 C CA . HIS A 1 87 ? -0.325 0.339 -12.331 1.00 93.19 87 HIS A CA 1
ATOM 715 C C . HIS A 1 87 ? -1.424 -0.457 -11.620 1.00 93.19 87 HIS A C 1
ATOM 717 O O . HIS A 1 87 ? -2.122 0.077 -10.760 1.00 93.19 87 HIS A O 1
ATO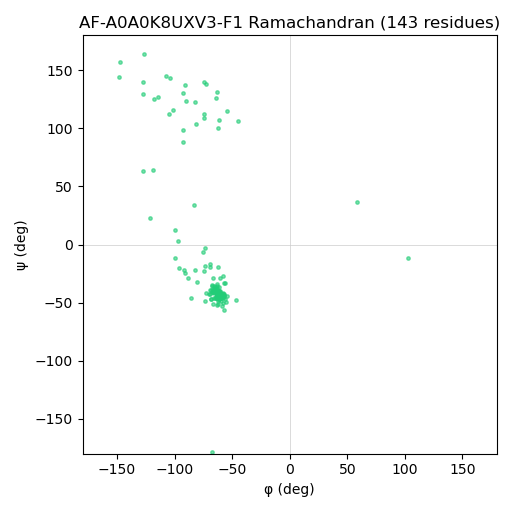M 723 N N . ILE A 1 88 ? -1.560 -1.746 -11.937 1.00 95.50 88 ILE A N 1
ATOM 724 C CA . ILE A 1 88 ? -2.573 -2.613 -11.320 1.00 95.50 88 ILE A CA 1
ATOM 725 C C . ILE A 1 88 ? -2.265 -2.822 -9.833 1.00 95.50 88 ILE A C 1
ATOM 727 O O . ILE A 1 88 ? -3.126 -2.602 -8.978 1.00 95.50 88 ILE A O 1
ATOM 731 N N . PHE A 1 89 ? -1.036 -3.221 -9.502 1.00 96.00 89 PHE A N 1
ATOM 732 C CA . PHE A 1 89 ? -0.666 -3.506 -8.118 1.00 96.00 89 PHE A CA 1
ATOM 733 C C . PHE A 1 89 ? -0.654 -2.244 -7.255 1.00 96.00 89 PHE A C 1
ATOM 735 O O . PHE A 1 89 ? -1.151 -2.274 -6.128 1.00 96.00 89 PHE A O 1
ATOM 742 N N . ILE A 1 90 ? -0.153 -1.119 -7.775 1.00 94.62 90 ILE A N 1
ATOM 743 C CA . ILE A 1 90 ? -0.132 0.134 -7.019 1.00 94.62 90 ILE A CA 1
ATOM 744 C C . ILE A 1 90 ? -1.544 0.667 -6.781 1.00 94.62 90 ILE A C 1
ATOM 746 O O . ILE A 1 90 ? -1.807 1.179 -5.698 1.00 94.62 90 ILE A O 1
ATOM 750 N N . PHE A 1 91 ? -2.471 0.487 -7.728 1.00 94.88 91 PHE A N 1
ATOM 751 C CA . PHE A 1 91 ? -3.877 0.842 -7.542 1.00 94.88 91 PHE A CA 1
ATOM 752 C C . PHE A 1 91 ? -4.517 0.031 -6.409 1.00 94.88 91 PHE A C 1
ATOM 754 O O . PHE A 1 91 ? -5.125 0.606 -5.504 1.00 94.88 91 PHE A O 1
ATOM 761 N N . ILE A 1 92 ? -4.326 -1.294 -6.410 1.00 95.38 92 ILE A N 1
ATOM 762 C CA . ILE A 1 92 ? -4.848 -2.182 -5.359 1.00 95.38 92 ILE A CA 1
ATOM 763 C C . ILE A 1 92 ? -4.260 -1.807 -3.993 1.00 95.38 92 ILE A C 1
ATOM 765 O O . ILE A 1 92 ? -4.996 -1.700 -3.006 1.00 95.38 92 ILE A O 1
ATOM 769 N N . ALA A 1 93 ? -2.946 -1.577 -3.927 1.00 95.25 93 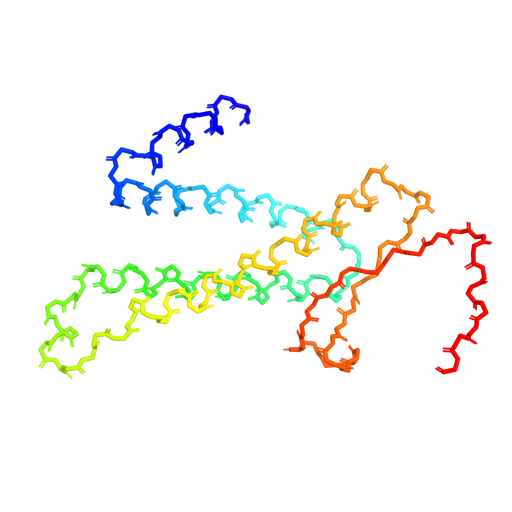ALA A N 1
ATOM 770 C CA . ALA A 1 93 ? -2.278 -1.157 -2.702 1.00 95.25 93 ALA A CA 1
ATOM 771 C C . ALA A 1 93 ? -2.804 0.202 -2.219 1.00 95.25 93 ALA A C 1
ATOM 773 O O . ALA A 1 93 ? -3.236 0.310 -1.077 1.00 95.25 93 ALA A O 1
ATOM 774 N N . ALA A 1 94 ? -2.843 1.220 -3.081 1.00 94.38 94 ALA A N 1
ATOM 775 C CA . ALA A 1 94 ? -3.284 2.567 -2.724 1.00 94.38 94 ALA A CA 1
ATOM 776 C C . ALA A 1 94 ? -4.736 2.596 -2.226 1.00 94.38 94 ALA A C 1
ATOM 778 O O . ALA A 1 94 ? -5.025 3.229 -1.209 1.00 94.38 94 ALA A O 1
ATOM 779 N N . TYR A 1 95 ? -5.637 1.867 -2.891 1.00 95.88 95 TYR A N 1
ATOM 780 C CA . TYR A 1 95 ? -7.018 1.716 -2.435 1.00 95.88 95 TYR A CA 1
ATOM 781 C C . TYR A 1 95 ? -7.084 1.078 -1.042 1.00 95.88 95 TYR A C 1
ATOM 783 O O . TYR A 1 95 ? -7.771 1.572 -0.150 1.00 95.88 95 TYR A O 1
ATOM 791 N N . THR A 1 96 ? -6.322 0.006 -0.827 1.00 95.56 96 THR A N 1
ATOM 792 C CA . THR A 1 96 ? -6.310 -0.704 0.456 1.00 95.56 96 THR A CA 1
ATOM 793 C C . THR A 1 96 ? -5.721 0.157 1.577 1.00 95.56 96 THR A C 1
ATOM 795 O O . THR A 1 96 ? -6.279 0.193 2.673 1.00 95.56 96 THR A O 1
ATOM 798 N N . VAL A 1 97 ? -4.648 0.908 1.298 1.00 95.44 97 VAL A N 1
ATOM 799 C CA . VAL A 1 97 ? -4.077 1.903 2.219 1.00 95.44 97 VAL A CA 1
ATOM 800 C C . VAL A 1 97 ? -5.144 2.918 2.623 1.00 95.44 97 VAL A C 1
ATOM 802 O O . VAL A 1 97 ? -5.311 3.172 3.812 1.00 95.44 97 VAL A O 1
ATOM 805 N N . LEU A 1 98 ? -5.912 3.460 1.673 1.00 95.69 98 LEU A N 1
ATOM 806 C CA . LEU A 1 98 ? -6.969 4.431 1.972 1.00 95.69 98 LEU A CA 1
ATOM 807 C C . LEU A 1 98 ? -8.005 3.868 2.957 1.00 95.69 98 LEU A C 1
ATOM 809 O O . LEU A 1 98 ? -8.367 4.537 3.923 1.00 95.69 98 LEU A O 1
ATOM 813 N N . VAL A 1 99 ? -8.446 2.626 2.744 1.00 96.12 99 VAL A N 1
ATOM 814 C CA . VAL A 1 99 ? -9.401 1.940 3.628 1.00 96.12 99 VAL A CA 1
ATOM 815 C C . VAL A 1 99 ? -8.815 1.736 5.029 1.00 96.12 99 VAL A C 1
ATOM 817 O O . VAL A 1 99 ? -9.504 1.983 6.018 1.00 96.12 99 VAL A O 1
ATOM 820 N N . LEU A 1 100 ? -7.543 1.336 5.131 1.00 95.75 100 LEU A N 1
ATOM 821 C CA . LEU A 1 100 ? -6.849 1.156 6.411 1.00 95.75 100 LEU A CA 1
ATOM 822 C C . LEU A 1 100 ? -6.697 2.477 7.173 1.00 95.75 100 LEU A C 1
ATOM 824 O O . LEU A 1 100 ? -7.010 2.538 8.356 1.00 95.75 100 LEU A O 1
ATOM 828 N N . TYR A 1 101 ? -6.288 3.554 6.502 1.00 95.31 101 TYR A N 1
ATOM 829 C CA . TYR A 1 101 ? -6.177 4.867 7.140 1.00 95.31 101 TYR A CA 1
ATOM 830 C C . TYR A 1 101 ? -7.532 5.427 7.563 1.00 95.31 101 TYR A C 1
ATOM 832 O O . TYR A 1 101 ? -7.628 6.041 8.622 1.00 95.31 101 TYR A O 1
ATOM 840 N N . ALA A 1 102 ? -8.587 5.187 6.784 1.00 94.50 102 ALA A N 1
ATOM 841 C CA . ALA A 1 102 ? -9.938 5.555 7.183 1.00 94.50 102 ALA A CA 1
ATOM 842 C C . ALA A 1 102 ? -10.400 4.757 8.417 1.00 94.50 102 ALA A C 1
ATOM 844 O O . ALA A 1 102 ? -11.064 5.313 9.291 1.00 94.50 102 ALA A O 1
ATOM 845 N N . TYR A 1 103 ? -10.011 3.481 8.526 1.00 94.81 103 TYR A N 1
ATOM 846 C CA . TYR A 1 103 ? -10.244 2.672 9.723 1.00 94.81 103 TYR A CA 1
ATOM 847 C C . TYR A 1 103 ? -9.509 3.258 10.939 1.00 94.81 103 TYR A C 1
ATOM 849 O O . TYR A 1 103 ? -10.153 3.529 11.953 1.00 94.81 103 TYR A O 1
ATOM 857 N N . PHE A 1 104 ? -8.200 3.519 10.822 1.00 93.81 104 PHE A N 1
ATOM 858 C CA . PHE A 1 104 ? -7.394 4.079 11.916 1.00 93.81 104 PHE A CA 1
ATOM 859 C C . PHE A 1 104 ? -7.916 5.443 12.361 1.00 93.81 104 PHE A C 1
ATOM 861 O O . PHE A 1 104 ? -8.059 5.676 13.552 1.00 93.81 104 PHE A O 1
ATOM 868 N N . TYR A 1 105 ? -8.289 6.308 11.415 1.00 92.94 105 TYR A N 1
ATOM 869 C CA . TYR A 1 105 ? -8.847 7.625 11.711 1.00 92.94 105 TYR A CA 1
ATOM 870 C C . TYR A 1 105 ? -10.112 7.546 12.573 1.00 92.94 105 TYR A C 1
ATOM 872 O O . TYR A 1 105 ? -10.250 8.282 13.545 1.00 92.94 105 TYR A O 1
ATOM 880 N N . VAL A 1 106 ? -11.047 6.649 12.244 1.00 91.81 106 VAL A N 1
ATOM 881 C CA . VAL A 1 106 ? -12.272 6.488 13.043 1.00 91.81 106 VAL A CA 1
ATOM 882 C C . VAL A 1 106 ? -11.949 5.891 14.413 1.00 91.81 106 VAL A C 1
ATOM 884 O O . VAL A 1 106 ? -12.525 6.326 15.404 1.00 91.81 106 VAL A O 1
ATOM 887 N N . GLU A 1 107 ? -11.028 4.929 14.480 1.00 89.88 107 GLU A N 1
ATOM 888 C CA . GLU A 1 107 ? -10.612 4.305 15.741 1.00 89.88 107 GLU A CA 1
ATOM 889 C C . GLU A 1 107 ? -9.953 5.312 16.699 1.00 89.88 107 GLU A C 1
ATOM 891 O O . GLU A 1 107 ? -10.222 5.270 17.899 1.00 89.88 107 GLU A O 1
ATOM 896 N N . THR A 1 108 ? -9.135 6.238 16.186 1.00 88.94 108 THR A N 1
ATOM 897 C CA . THR A 1 108 ? -8.411 7.219 17.008 1.00 88.94 108 THR A CA 1
ATOM 898 C C . THR A 1 108 ? -9.226 8.473 17.313 1.00 88.94 108 THR A C 1
ATOM 900 O O . THR A 1 108 ? -9.254 8.912 18.461 1.00 88.94 108 THR A O 1
ATOM 903 N N . GLU A 1 109 ? -9.899 9.056 16.317 1.00 89.50 109 GLU A N 1
ATOM 904 C CA . GLU A 1 109 ? -10.559 10.366 16.448 1.00 89.50 109 GLU A CA 1
ATOM 905 C C . GLU A 1 109 ? -12.024 10.264 16.886 1.00 89.50 109 GLU A C 1
ATOM 907 O O . GLU A 1 109 ? -12.600 11.223 17.400 1.00 89.50 109 GLU A O 1
ATOM 912 N N . LEU A 1 110 ? -12.665 9.111 16.676 1.00 87.31 110 LEU A N 1
ATOM 913 C CA . LEU A 1 110 ? -14.091 8.919 16.934 1.00 87.31 110 LEU A CA 1
ATOM 914 C C . LEU A 1 110 ? -14.325 7.693 17.828 1.00 87.31 110 LEU A C 1
ATOM 916 O O . LEU A 1 110 ? -15.040 6.785 17.414 1.00 87.31 110 LEU A O 1
ATOM 920 N N . PRO A 1 111 ? -13.832 7.674 19.083 1.00 77.19 111 PRO A N 1
ATOM 921 C CA . PRO A 1 111 ? -13.930 6.505 19.966 1.00 77.19 111 PRO A CA 1
ATOM 922 C C . PRO A 1 111 ? -15.373 6.105 20.307 1.00 77.19 111 PRO A C 1
ATOM 924 O O . PRO A 1 111 ? -15.633 4.973 20.709 1.00 77.19 111 PRO A O 1
ATOM 927 N N . GLN A 1 112 ? -16.336 7.018 20.136 1.00 82.06 112 GLN A N 1
ATOM 928 C CA . GLN A 1 112 ? -17.755 6.686 20.269 1.00 82.06 112 GLN A CA 1
ATOM 929 C C . GLN A 1 112 ? -18.290 5.872 19.087 1.00 82.06 112 GLN A C 1
ATOM 931 O O . GLN A 1 112 ? -19.332 5.244 19.210 1.00 82.06 112 GLN A O 1
ATOM 936 N N . ARG A 1 113 ? -17.616 5.865 17.936 1.00 83.19 113 ARG A N 1
ATOM 937 C CA . ARG A 1 113 ? -17.995 5.084 16.758 1.00 83.19 113 ARG A CA 1
ATOM 938 C C . ARG A 1 113 ? -17.084 3.872 16.641 1.00 83.19 113 ARG A C 1
ATOM 940 O O . ARG A 1 113 ? -15.896 3.943 16.915 1.00 83.19 113 ARG A O 1
ATOM 947 N N . GLN A 1 114 ? -17.643 2.751 16.201 1.00 86.31 114 GLN A N 1
ATOM 948 C CA . GLN A 1 114 ? -16.858 1.537 15.984 1.00 86.31 114 GLN A CA 1
ATOM 949 C C . GLN A 1 114 ? -16.638 1.332 14.483 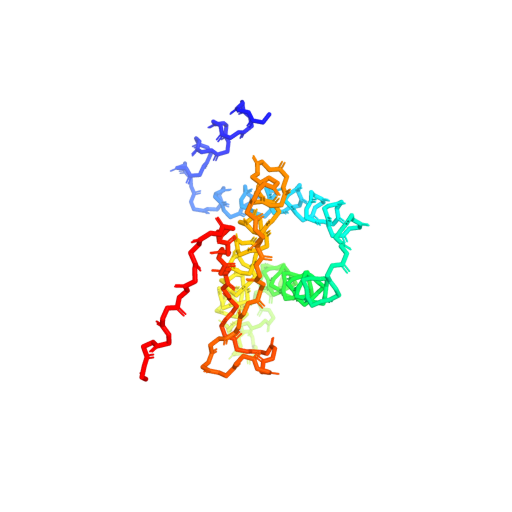1.00 86.31 114 GLN A C 1
ATOM 951 O O . GLN A 1 114 ? -17.618 1.078 13.767 1.00 86.31 114 GLN A O 1
ATOM 956 N N . PRO A 1 115 ? -15.394 1.453 13.982 1.00 91.94 115 PRO A N 1
ATOM 957 C CA . PRO A 1 115 ? -15.091 1.077 12.614 1.00 91.94 115 PRO A CA 1
ATOM 958 C C . PRO A 1 115 ? -15.105 -0.448 12.489 1.00 91.94 115 PRO A C 1
ATOM 960 O O . PRO A 1 115 ? -14.617 -1.173 13.350 1.00 91.94 115 PRO A O 1
ATOM 963 N N . MET A 1 116 ? -15.684 -0.946 11.404 1.00 91.81 116 MET A N 1
ATOM 964 C CA . MET A 1 116 ? -15.686 -2.363 11.060 1.00 91.81 116 MET A CA 1
ATOM 965 C C . MET A 1 116 ? -15.178 -2.532 9.636 1.00 91.81 116 MET A C 1
ATOM 967 O O . MET A 1 116 ? -15.697 -1.903 8.712 1.00 91.81 116 MET A O 1
ATOM 971 N N . LEU A 1 117 ? -14.208 -3.421 9.446 1.00 93.75 117 LEU A N 1
ATOM 972 C CA . LEU A 1 117 ? -13.735 -3.792 8.119 1.00 93.75 117 LEU A CA 1
ATOM 973 C C . LEU A 1 117 ? -14.658 -4.851 7.502 1.00 93.75 117 LEU A C 1
ATOM 975 O O . LEU A 1 117 ? -14.845 -5.937 8.066 1.00 93.75 117 LEU A O 1
ATOM 979 N N . LYS A 1 118 ? -15.220 -4.544 6.331 1.00 93.75 118 LYS A N 1
ATOM 980 C CA . LYS A 1 118 ? -16.085 -5.443 5.558 1.00 93.75 118 LYS A CA 1
ATOM 981 C C . LYS A 1 118 ? -15.589 -5.611 4.125 1.00 93.75 118 LYS A C 1
ATOM 983 O O . LYS A 1 118 ? -14.771 -4.829 3.651 1.00 93.75 118 LYS A O 1
ATOM 988 N N . TYR A 1 119 ? -16.095 -6.647 3.459 1.00 94.00 119 TYR A N 1
ATOM 989 C CA . TYR A 1 119 ? -15.733 -6.985 2.083 1.00 94.00 119 TYR A CA 1
ATOM 990 C C . TYR A 1 119 ? -16.974 -7.145 1.208 1.00 94.00 119 TYR A C 1
ATOM 992 O O . TYR A 1 119 ? -17.984 -7.709 1.633 1.00 94.00 119 TYR A O 1
ATOM 1000 N N . TRP A 1 120 ? -16.893 -6.644 -0.021 1.00 92.06 120 TRP A N 1
ATOM 1001 C CA . TRP A 1 120 ? -17.895 -6.848 -1.067 1.00 92.06 120 TRP A CA 1
ATOM 1002 C C . TRP A 1 120 ? -17.346 -7.821 -2.129 1.00 92.06 120 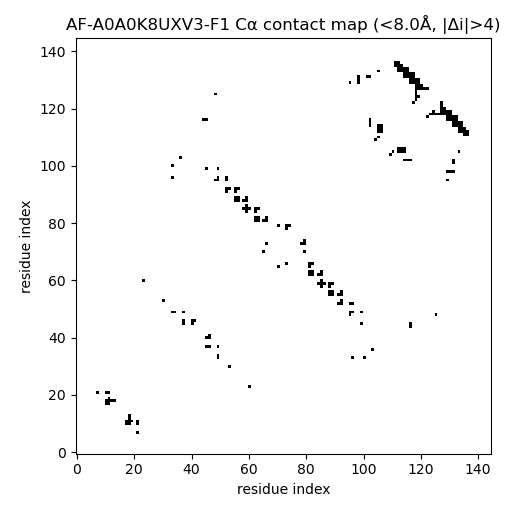TRP A C 1
ATOM 1004 O O . TRP A 1 120 ? -16.146 -7.778 -2.408 1.00 92.06 120 TRP A O 1
ATOM 1014 N N . PRO A 1 121 ? -18.160 -8.695 -2.754 1.00 90.56 121 PRO A N 1
ATOM 1015 C CA . PRO A 1 121 ? -19.610 -8.871 -2.584 1.00 90.56 121 PRO A CA 1
ATOM 1016 C C . PRO A 1 121 ? -20.001 -9.734 -1.382 1.00 90.56 121 PRO A C 1
ATOM 1018 O O . PRO A 1 121 ? -21.121 -9.632 -0.891 1.00 90.56 121 PRO A O 1
ATOM 1021 N N . LYS A 1 122 ? -19.090 -10.578 -0.891 1.00 89.69 122 LYS A N 1
ATOM 1022 C CA . LYS A 1 122 ? -19.312 -11.428 0.281 1.00 89.69 122 LYS A CA 1
ATOM 1023 C C . LYS A 1 122 ? -18.385 -10.989 1.395 1.00 89.69 122 LYS A C 1
ATOM 1025 O O . LYS A 1 122 ? -17.174 -10.958 1.194 1.00 89.69 122 LYS A O 1
ATOM 1030 N N . ASN A 1 123 ? -18.947 -10.719 2.571 1.00 89.69 123 ASN A N 1
ATOM 1031 C CA . ASN A 1 123 ? -18.144 -10.255 3.692 1.00 89.69 123 ASN A CA 1
ATOM 1032 C C . ASN A 1 123 ? -17.092 -11.286 4.087 1.00 89.69 123 ASN A C 1
ATOM 1034 O O . ASN A 1 123 ? -15.987 -10.882 4.381 1.00 89.69 123 ASN A O 1
ATOM 1038 N N . ASP A 1 124 ? -17.363 -12.586 4.034 1.00 88.81 124 ASP A N 1
ATOM 1039 C CA . ASP A 1 124 ? -16.400 -13.604 4.487 1.00 88.81 124 ASP A CA 1
ATOM 1040 C C . ASP A 1 124 ? -15.234 -13.828 3.507 1.00 88.81 124 ASP A C 1
ATOM 1042 O O . ASP A 1 124 ? -14.273 -14.530 3.816 1.00 88.81 124 ASP A O 1
ATOM 1046 N N . PHE A 1 125 ? -15.281 -13.204 2.327 1.00 88.81 125 PHE A N 1
ATOM 1047 C CA . PHE A 1 125 ? -14.239 -13.305 1.315 1.00 88.81 125 PHE A CA 1
ATOM 1048 C C . PHE A 1 125 ? -13.221 -12.166 1.455 1.00 88.81 125 PHE A C 1
ATOM 1050 O O . PHE A 1 125 ? -13.427 -11.059 0.965 1.00 88.81 125 PHE A O 1
ATOM 1057 N N . GLU A 1 126 ? -12.082 -12.443 2.093 1.00 85.00 126 GLU A N 1
ATOM 1058 C CA . GLU A 1 126 ? -11.069 -11.416 2.391 1.00 85.00 126 GLU A CA 1
ATOM 1059 C C . GLU A 1 126 ? -10.243 -10.924 1.181 1.00 85.00 126 GLU A C 1
ATOM 1061 O O . GLU A 1 126 ? -9.398 -10.041 1.341 1.00 85.00 126 GLU A O 1
ATOM 1066 N N . PHE A 1 127 ? -10.453 -11.494 -0.009 1.00 85.00 127 PHE A N 1
ATOM 1067 C CA . PHE A 1 127 ? -9.933 -10.968 -1.282 1.00 85.00 127 PHE A CA 1
ATOM 1068 C C . PHE A 1 127 ? -10.977 -10.129 -2.036 1.00 85.00 127 PHE A C 1
ATOM 1070 O O . PHE A 1 127 ? -10.725 -9.690 -3.156 1.00 85.00 127 PHE A O 1
ATOM 1077 N N . GLY A 1 128 ? -12.160 -9.927 -1.447 1.00 89.25 128 GLY A N 1
ATOM 1078 C CA . GLY A 1 128 ? -13.160 -9.005 -1.970 1.00 89.25 128 GLY A CA 1
ATOM 1079 C C . GLY A 1 128 ? -12.697 -7.553 -1.873 1.00 89.25 128 GLY A C 1
ATOM 1080 O O . GLY A 1 128 ? -11.608 -7.258 -1.387 1.00 89.25 128 GLY A O 1
ATOM 1081 N N . ILE A 1 129 ? -13.554 -6.631 -2.298 1.00 93.44 129 ILE A N 1
ATOM 1082 C CA . ILE A 1 129 ? -13.281 -5.195 -2.222 1.00 93.44 129 ILE A CA 1
ATOM 1083 C C . ILE A 1 129 ? -13.425 -4.759 -0.755 1.00 93.44 129 ILE A C 1
ATOM 1085 O O . ILE A 1 129 ? -14.545 -4.828 -0.232 1.00 93.44 129 ILE A O 1
ATOM 1089 N N . PRO A 1 130 ? -12.336 -4.354 -0.071 1.00 95.31 130 PRO A N 1
ATOM 1090 C CA . PRO A 1 130 ? -12.406 -3.943 1.323 1.00 95.31 130 PRO A CA 1
ATOM 1091 C C . PRO A 1 130 ? -13.051 -2.561 1.446 1.00 95.31 130 PRO A C 1
ATOM 1093 O O . PRO A 1 130 ? -12.755 -1.658 0.672 1.00 95.31 130 PRO A O 1
ATOM 1096 N N . PHE A 1 131 ? -13.897 -2.367 2.451 1.00 94.19 131 PHE A N 1
ATOM 1097 C CA . PHE A 1 131 ? -14.464 -1.064 2.783 1.00 94.19 131 PHE A CA 1
ATOM 1098 C C . PHE A 1 131 ? -14.699 -0.937 4.289 1.00 94.19 131 PHE A C 1
ATOM 1100 O O . PHE A 1 131 ? -14.839 -1.936 5.003 1.00 94.19 131 PHE A O 1
ATOM 1107 N N . ILE A 1 132 ? -14.758 0.304 4.777 1.00 93.69 132 ILE A N 1
ATOM 1108 C CA . ILE A 1 132 ? -15.096 0.577 6.174 1.00 93.69 132 ILE A CA 1
ATOM 1109 C C . ILE A 1 132 ? -16.601 0.768 6.345 1.00 93.69 132 ILE A C 1
ATOM 1111 O O . ILE A 1 132 ? -17.266 1.450 5.567 1.00 93.69 132 ILE A O 1
ATOM 1115 N N . TYR A 1 133 ? -17.137 0.180 7.403 1.00 90.62 133 TYR A N 1
ATOM 1116 C CA . TYR A 1 133 ? -18.493 0.404 7.875 1.00 90.62 133 TYR A CA 1
ATOM 1117 C C . TYR A 1 133 ? -18.423 1.001 9.278 1.00 90.62 133 TYR A C 1
ATOM 1119 O O . TYR A 1 133 ? -17.795 0.424 10.163 1.00 90.62 133 TYR A O 1
ATOM 1127 N N . ILE A 1 134 ? -19.063 2.148 9.491 1.00 91.06 134 ILE A N 1
ATOM 1128 C CA . ILE A 1 134 ? -19.020 2.856 10.772 1.00 91.06 134 ILE A CA 1
ATOM 1129 C C . ILE A 1 134 ? -20.313 2.577 11.535 1.00 91.06 134 ILE A C 1
ATOM 1131 O O . ILE A 1 134 ? -21.399 2.965 11.102 1.00 91.06 134 ILE A O 1
ATOM 1135 N N . ARG A 1 135 ? -20.206 1.913 12.688 1.00 85.25 135 ARG A N 1
ATOM 1136 C CA . ARG A 1 135 ? -21.343 1.677 13.583 1.00 85.25 135 ARG A CA 1
ATOM 1137 C C . ARG A 1 135 ? -21.463 2.828 14.586 1.00 85.25 135 ARG A C 1
ATOM 1139 O O . ARG A 1 135 ? -20.535 3.088 15.348 1.00 85.25 135 ARG A O 1
ATOM 1146 N N . ASN A 1 136 ? -22.632 3.469 14.611 1.00 81.12 136 ASN A N 1
ATOM 1147 C CA . ASN A 1 136 ? -22.996 4.481 15.606 1.00 81.12 136 ASN A CA 1
ATOM 1148 C C . ASN A 1 136 ? -23.743 3.827 16.788 1.00 81.12 136 ASN A C 1
ATOM 1150 O O . ASN A 1 136 ? -24.713 3.101 16.543 1.00 81.12 136 ASN A O 1
ATOM 1154 N N . PRO A 1 137 ? -23.362 4.083 18.053 1.00 66.31 137 PRO A N 1
ATOM 1155 C CA . PRO A 1 137 ? -24.149 3.668 19.210 1.00 66.31 137 PRO A CA 1
ATOM 1156 C C . PRO A 1 137 ? -25.493 4.406 19.192 1.00 66.31 137 PRO A C 1
ATOM 1158 O O . PRO A 1 137 ? -25.526 5.628 19.086 1.00 66.31 137 PRO A O 1
ATOM 1161 N N . GLY A 1 138 ? -26.603 3.670 19.252 1.00 62.53 138 GLY A N 1
ATOM 1162 C CA . GLY A 1 138 ? -27.960 4.238 19.305 1.00 62.53 138 GLY A CA 1
ATOM 1163 C C . GLY A 1 138 ? -28.756 4.199 17.996 1.00 62.53 138 GLY A C 1
ATOM 1164 O O . GLY A 1 138 ? -29.969 4.370 18.034 1.00 62.53 138 GLY A O 1
ATOM 1165 N N . MET A 1 139 ? -28.135 3.891 16.852 1.00 54.91 139 MET A N 1
ATOM 1166 C CA . MET A 1 139 ? -28.874 3.526 15.637 1.00 54.91 139 MET A CA 1
ATOM 1167 C C . MET A 1 139 ? -29.026 2.004 15.570 1.00 54.91 139 MET A C 1
ATOM 1169 O O . MET A 1 139 ? -28.202 1.297 14.987 1.00 54.91 139 MET A O 1
ATOM 1173 N N . THR A 1 140 ? -30.097 1.482 16.171 1.00 50.12 140 THR A N 1
ATOM 1174 C CA . THR A 1 140 ? -30.654 0.182 15.787 1.00 50.12 140 THR A CA 1
ATOM 1175 C C . THR A 1 140 ? -31.102 0.296 14.338 1.00 50.12 140 THR A C 1
ATOM 1177 O O . THR A 1 140 ? -32.151 0.859 14.030 1.00 50.12 140 THR A O 1
ATOM 1180 N N . ILE A 1 141 ? -30.282 -0.213 13.423 1.00 55.62 141 ILE A N 1
ATOM 1181 C CA . ILE A 1 141 ? -30.711 -0.423 12.046 1.00 55.62 141 ILE A CA 1
ATOM 1182 C C . ILE A 1 141 ? -31.862 -1.420 12.117 1.00 55.62 141 ILE A C 1
ATOM 1184 O O . ILE A 1 141 ? -31.651 -2.600 12.393 1.00 55.62 141 ILE A O 1
ATOM 1188 N N . LYS A 1 142 ? -33.089 -0.934 11.895 1.00 50.22 142 LYS A N 1
ATOM 1189 C CA . LYS A 1 142 ? -34.169 -1.796 11.423 1.00 50.22 142 LYS A CA 1
ATOM 1190 C C . LYS A 1 142 ? -33.625 -2.457 10.167 1.00 50.22 142 LYS A C 1
ATOM 1192 O O . LYS A 1 142 ? -33.282 -1.759 9.216 1.00 50.22 142 LYS A O 1
ATOM 1197 N N . SER A 1 143 ? -33.462 -3.772 10.222 1.00 44.75 143 SER A N 1
ATOM 1198 C CA . SER A 1 143 ? -33.098 -4.608 9.086 1.00 44.75 143 SER A CA 1
ATOM 1199 C C . SER A 1 143 ? -33.946 -4.203 7.881 1.00 44.75 143 SER A C 1
ATOM 1201 O O . SER A 1 143 ? -35.150 -4.463 7.856 1.00 44.75 143 SER A O 1
ATOM 1203 N N . ALA A 1 144 ? -33.339 -3.518 6.917 1.00 45.22 144 ALA A N 1
ATOM 1204 C CA . ALA A 1 144 ? -33.913 -3.381 5.595 1.00 45.22 144 ALA A CA 1
ATOM 1205 C C . ALA A 1 144 ? -33.556 -4.669 4.847 1.00 45.22 144 ALA A C 1
ATOM 1207 O O . ALA A 1 144 ? -32.380 -4.898 4.572 1.00 45.22 144 ALA A O 1
ATOM 1208 N N . ILE A 1 145 ? -34.586 -5.516 4.736 1.00 37.41 145 ILE A N 1
ATOM 1209 C CA . ILE A 1 145 ? -34.896 -6.538 3.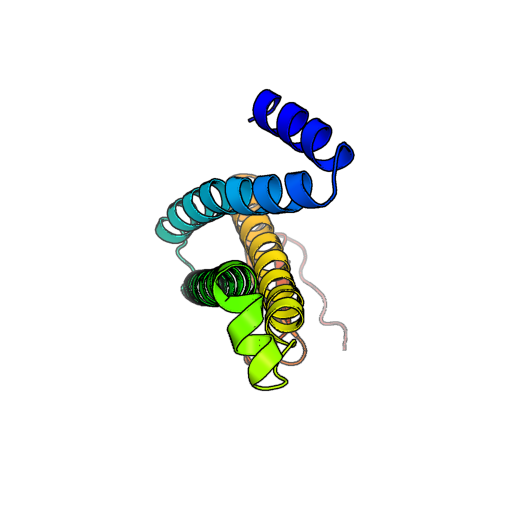718 1.00 37.41 145 ILE A CA 1
ATOM 1210 C C . ILE A 1 145 ? -33.731 -6.925 2.802 1.00 37.41 145 ILE A C 1
ATOM 1212 O O . ILE A 1 145 ? -33.281 -6.060 2.019 1.00 37.41 145 ILE A O 1
#

Foldseek 3Di:
DVVLVVVLVVQCPPDVVSVVVSVVVVVVVLLVVLVVLLVVDPDVLLNVLNVVLVVLLVLLVVLVVCCVPCVVVCVVVVRNCSPVSSVVSVVLSVQSSVQSVVQSCCVPVPVQKHKDWAFPPHRVDSPGRIHIDIHHPPDPPPDDD

Mean predicted aligned error: 7.38 Å

InterPro domains:
  IPR008901 Alkaline ceramidase [PF05875] (2-130)
  IPR008901 Alkaline ceramidase [PTHR46139] (1-136)

Organism: Bactrocera latifrons (NCBI:txid174628)

Radius of gyration: 18.7 Å; Cα contacts (8 Å, |Δi|>4): 128; chains: 1; bounding box: 51×35×46 Å

Sequence (145 aa):
MFLSAIFATGMSIWKPIVNAFVLMAMGVPTMIMMYRELQRVRDQRVYRLGLRCTAVWLVAVFCWINDRMFCDAWSAINFPYLHGFWHIFIFIAAYTVLVLYAYFYVETELPQRQPMLKYWPKNDFEFGIPFIYIRNPGMTIKSAI

pLDDT: mean 86.42, std 11.73, range [37.41, 96.31]

Nearest PDB structures (foldseek):
  7epd-assembly1_B  TM=2.839E-01  e=1.433E+00  Homo sapiens